Protein AF-A0A845UDG7-F1 (afdb_monomer_lite)

Secondary structure (DSSP, 8-state):
--EEEE-SS-EEEE-TT--TT-EEEEEEE-TTS--EEEEEEEEEEEE-SSEEEEE-SSS--EEEETTS-BTTEE-TT-HHHHHHHHHHHHHHHHHHHHHHHHHS-GGG--HHHHHHHHHHHHHHHHHHT-

Organism: NCBI:txid2678518

Foldseek 3Di:
DKDWDDDPVDIFIAQLPPDFFDKKWAFDADPPDPHTDDIWMWTFHDDDPFWTWIDTPDDDIDIGGNPDTHPRIGHPPDPVVVVVVVVVVVVVVVVVVVVVVVPDDPVVQDPVNVVVVVVVVVVVVVVVVD

Radius of gyration: 20.53 Å; chains: 1; bounding box: 53×26×56 Å

pLDDT: mean 89.17, std 7.3, range [55.53, 96.62]

Structure (mmCIF, N/CA/C/O backbone):
data_AF-A0A845UDG7-F1
#
_entry.id   AF-A0A845UDG7-F1
#
loop_
_atom_site.group_PDB
_atom_site.id
_atom_site.type_symbol
_atom_site.label_atom_id
_atom_site.label_alt_id
_atom_site.label_comp_id
_atom_site.label_asym_id
_atom_site.label_entity_id
_atom_site.label_seq_id
_atom_site.pdbx_PDB_ins_code
_atom_site.Cartn_x
_atom_site.Cartn_y
_atom_site.Cartn_z
_atom_site.occupancy
_atom_site.B_iso_or_equiv
_atom_site.auth_seq_id
_atom_site.auth_comp_id
_atom_site.auth_asym_id
_atom_site.auth_atom_id
_atom_site.pdbx_PDB_model_num
ATOM 1 N N . MET A 1 1 ? 12.357 -8.547 -17.632 1.00 86.25 1 MET A N 1
ATOM 2 C CA . MET A 1 1 ? 11.719 -8.771 -16.335 1.00 86.25 1 MET A CA 1
ATOM 3 C C . MET A 1 1 ? 12.162 -7.725 -15.312 1.00 86.25 1 MET A C 1
ATOM 5 O O . MET A 1 1 ? 13.353 -7.437 -15.205 1.00 86.25 1 MET A O 1
ATOM 9 N N . LEU A 1 2 ? 11.218 -7.174 -14.543 1.00 88.50 2 LEU A N 1
ATOM 10 C CA . LEU A 1 2 ? 11.489 -6.283 -13.405 1.00 88.50 2 LEU A CA 1
ATOM 11 C C . LEU A 1 2 ? 12.251 -6.998 -12.285 1.00 88.50 2 LEU A C 1
ATOM 13 O O . LEU A 1 2 ? 11.942 -8.134 -11.930 1.00 88.50 2 LEU A O 1
ATOM 17 N N . MET A 1 3 ? 13.215 -6.298 -11.688 1.00 86.12 3 MET A N 1
ATOM 18 C CA . MET A 1 3 ? 14.095 -6.852 -10.660 1.00 86.12 3 MET A CA 1
ATOM 19 C C . MET A 1 3 ? 14.076 -5.967 -9.418 1.00 86.12 3 MET A C 1
ATOM 21 O O . MET A 1 3 ? 14.327 -4.763 -9.489 1.00 86.12 3 MET A O 1
ATOM 25 N N . ALA A 1 4 ? 13.789 -6.565 -8.262 1.00 84.31 4 ALA A N 1
ATOM 26 C CA . ALA A 1 4 ? 14.002 -5.897 -6.988 1.00 84.31 4 ALA A CA 1
ATOM 27 C C . ALA A 1 4 ? 15.507 -5.861 -6.697 1.00 84.31 4 ALA A C 1
ATOM 29 O O . ALA A 1 4 ? 16.178 -6.892 -6.688 1.00 84.31 4 ALA A O 1
ATOM 30 N N . THR A 1 5 ? 16.031 -4.672 -6.445 1.00 80.56 5 THR A N 1
ATOM 31 C CA . THR A 1 5 ? 17.429 -4.434 -6.080 1.00 80.56 5 THR A CA 1
ATOM 32 C C . THR A 1 5 ? 17.459 -3.530 -4.851 1.00 80.56 5 THR A C 1
ATOM 34 O O . THR A 1 5 ? 16.446 -2.960 -4.446 1.00 80.56 5 THR A O 1
ATOM 37 N N . GLY A 1 6 ? 18.595 -3.449 -4.177 1.00 75.00 6 GLY A N 1
ATOM 38 C CA . GLY A 1 6 ? 18.713 -2.644 -2.976 1.00 75.00 6 GLY A CA 1
ATOM 39 C C . GLY A 1 6 ? 20.157 -2.378 -2.609 1.00 75.00 6 GLY A C 1
ATOM 40 O O . GLY A 1 6 ? 21.062 -3.115 -2.998 1.00 75.00 6 GLY A O 1
ATOM 41 N N . ASP A 1 7 ? 20.350 -1.318 -1.843 1.00 72.81 7 ASP A N 1
ATOM 42 C CA . ASP A 1 7 ? 21.608 -0.995 -1.187 1.00 72.81 7 ASP A CA 1
ATOM 43 C C . ASP A 1 7 ? 21.397 -0.893 0.333 1.00 72.81 7 ASP A C 1
ATOM 45 O O . ASP A 1 7 ? 20.368 -1.306 0.873 1.00 72.81 7 ASP A O 1
ATOM 49 N N . ALA A 1 8 ? 22.389 -0.357 1.045 1.00 62.22 8 ALA A N 1
ATOM 50 C CA . ALA A 1 8 ? 22.308 -0.148 2.489 1.00 62.22 8 ALA A CA 1
ATOM 51 C C . ALA A 1 8 ? 21.215 0.857 2.915 1.00 62.22 8 ALA A C 1
ATOM 53 O O . ALA A 1 8 ? 20.882 0.917 4.098 1.00 62.22 8 ALA A O 1
ATOM 54 N N . TYR A 1 9 ? 20.674 1.647 1.982 1.00 57.69 9 TYR A N 1
ATOM 55 C CA . TYR A 1 9 ? 19.759 2.759 2.235 1.00 57.69 9 TYR A CA 1
ATOM 56 C C . TYR A 1 9 ? 18.317 2.462 1.815 1.00 57.69 9 TYR A C 1
ATOM 58 O O . TYR A 1 9 ? 17.399 3.116 2.311 1.00 57.69 9 TYR A O 1
ATOM 66 N N . GLY A 1 10 ? 18.080 1.461 0.965 1.00 67.25 10 GLY A N 1
ATOM 67 C CA . GLY A 1 10 ? 16.724 1.037 0.638 1.00 67.25 10 GLY A CA 1
ATOM 68 C C . GLY A 1 10 ? 16.623 -0.046 -0.428 1.00 67.25 10 GLY A C 1
ATOM 69 O O . GLY A 1 10 ? 17.595 -0.410 -1.087 1.00 67.25 10 GLY A O 1
ATOM 70 N N . LYS A 1 11 ? 15.397 -0.551 -0.602 1.00 77.12 11 LYS A N 1
ATOM 71 C CA . LYS A 1 11 ? 15.007 -1.392 -1.737 1.00 77.12 11 LYS A CA 1
ATOM 72 C C . LYS A 1 11 ? 14.333 -0.540 -2.806 1.00 77.12 11 LYS A C 1
ATOM 74 O O . LYS A 1 11 ? 13.490 0.301 -2.491 1.00 77.12 11 LYS A O 1
ATOM 79 N N . TYR A 1 12 ? 14.671 -0.802 -4.055 1.00 87.25 12 TYR A N 1
ATOM 80 C CA . TYR A 1 12 ? 14.159 -0.115 -5.229 1.00 87.25 12 TYR A CA 1
ATOM 81 C C . TYR A 1 12 ? 13.886 -1.115 -6.351 1.00 87.25 12 TYR A C 1
ATOM 83 O O . TYR A 1 12 ? 14.451 -2.209 -6.394 1.00 87.25 12 TYR A O 1
ATOM 91 N N . LEU A 1 13 ? 12.997 -0.740 -7.266 1.00 90.31 13 LEU A N 1
ATOM 92 C CA . LEU A 1 13 ? 12.695 -1.555 -8.435 1.00 90.31 13 LEU A CA 1
ATOM 93 C C . LEU A 1 13 ? 13.519 -1.067 -9.625 1.00 90.31 13 LEU A C 1
ATOM 95 O O . LEU A 1 13 ? 13.496 0.126 -9.950 1.00 90.31 13 LEU A O 1
ATOM 99 N N . ASP A 1 14 ? 14.251 -1.981 -10.255 1.00 90.06 14 ASP A N 1
ATOM 100 C CA . ASP A 1 14 ? 15.009 -1.710 -11.471 1.00 90.06 14 ASP A CA 1
ATOM 101 C C . ASP A 1 14 ? 14.182 -2.041 -12.716 1.00 90.06 14 ASP A C 1
ATOM 103 O O . ASP A 1 14 ? 13.517 -3.076 -12.810 1.00 90.06 14 ASP A O 1
ATOM 107 N N . PHE A 1 15 ? 14.240 -1.117 -13.670 1.00 91.62 15 PHE A N 1
ATOM 108 C CA . PHE A 1 15 ? 13.557 -1.167 -14.953 1.00 91.62 15 PHE A CA 1
ATOM 109 C C . PHE A 1 15 ? 14.535 -1.380 -16.119 1.00 91.62 15 PHE A C 1
ATOM 111 O O . PHE A 1 15 ? 14.091 -1.406 -17.269 1.00 91.62 15 PHE A O 1
ATOM 118 N N . ALA A 1 16 ? 15.841 -1.530 -15.860 1.00 89.00 16 ALA A N 1
ATOM 119 C CA . ALA A 1 16 ? 16.879 -1.747 -16.868 1.00 89.00 16 ALA A CA 1
ATOM 120 C C . ALA A 1 16 ? 16.520 -2.882 -17.829 1.00 89.00 16 ALA A C 1
ATOM 122 O O . ALA A 1 16 ? 16.629 -2.695 -19.041 1.00 89.00 16 ALA A O 1
ATOM 123 N N . ASP A 1 17 ? 15.975 -3.976 -17.306 1.00 89.12 17 ASP A N 1
ATOM 124 C CA . ASP A 1 17 ? 15.569 -5.146 -18.080 1.00 89.12 17 ASP A CA 1
ATOM 125 C C . ASP A 1 17 ? 14.051 -5.338 -18.127 1.00 89.12 17 ASP A C 1
ATOM 127 O O . ASP A 1 17 ? 13.598 -6.433 -18.426 1.00 89.12 17 ASP A O 1
ATOM 131 N N . ALA A 1 18 ? 13.241 -4.307 -17.853 1.00 91.31 18 ALA A N 1
ATOM 132 C CA . ALA A 1 18 ? 11.778 -4.414 -17.885 1.00 91.31 18 ALA A CA 1
ATOM 133 C C . ALA A 1 18 ? 11.260 -5.015 -19.207 1.00 91.31 18 ALA A C 1
ATOM 135 O O . ALA A 1 18 ? 11.810 -4.756 -20.278 1.00 91.31 18 ALA A O 1
ATOM 136 N 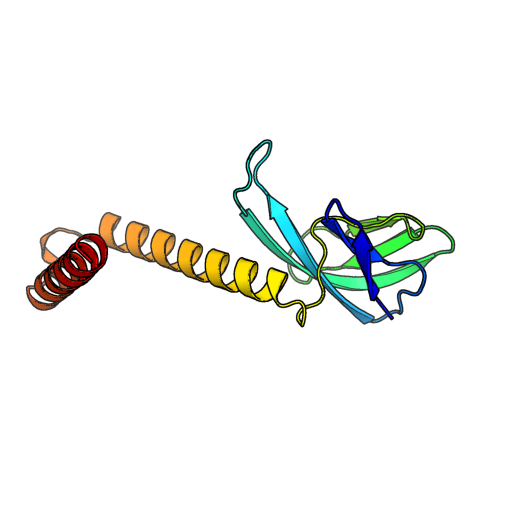N . GLU A 1 19 ? 10.173 -5.776 -19.127 1.00 94.00 19 GLU A N 1
ATOM 137 C CA . GLU A 1 19 ? 9.455 -6.358 -20.262 1.00 94.00 19 GLU A CA 1
ATOM 138 C C . GLU A 1 19 ? 8.030 -5.808 -20.358 1.00 94.00 19 GLU A C 1
ATOM 140 O O . GLU A 1 19 ? 7.455 -5.312 -19.389 1.00 94.00 19 GLU A O 1
ATOM 145 N N . LEU A 1 20 ? 7.457 -5.857 -21.563 1.00 95.19 20 LEU A N 1
ATOM 146 C CA . LEU A 1 20 ? 6.056 -5.496 -21.768 1.00 95.19 20 LEU A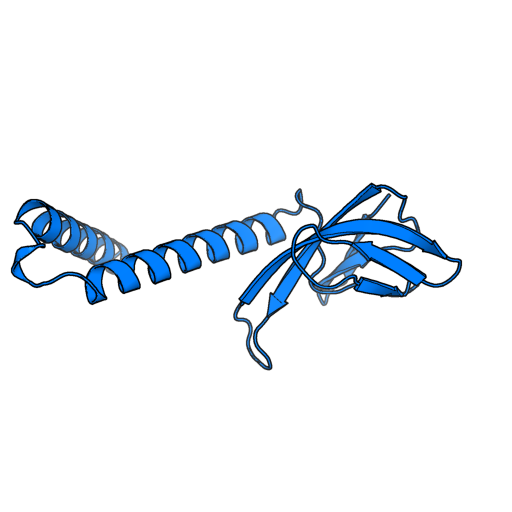 CA 1
ATOM 147 C C . LEU A 1 20 ? 5.162 -6.475 -21.004 1.00 95.19 20 LEU A C 1
ATOM 149 O O . LEU A 1 20 ? 5.334 -7.684 -21.118 1.00 95.19 20 LEU A O 1
ATOM 153 N N . GLY A 1 21 ? 4.195 -5.944 -20.260 1.00 94.31 21 GLY A N 1
ATOM 154 C CA . GLY A 1 21 ? 3.318 -6.739 -19.403 1.00 94.31 21 GLY A CA 1
ATOM 155 C C . GLY A 1 21 ? 3.849 -6.969 -17.989 1.00 94.31 21 GLY A C 1
ATOM 156 O O . GLY A 1 21 ? 3.083 -7.447 -17.157 1.00 94.31 21 GLY A O 1
ATOM 157 N N . ASP A 1 22 ? 5.093 -6.584 -17.675 1.00 95.06 22 ASP A N 1
ATOM 158 C CA . ASP A 1 22 ? 5.595 -6.674 -16.302 1.00 95.06 22 ASP A CA 1
ATOM 159 C C . ASP A 1 22 ? 4.717 -5.841 -15.353 1.00 95.06 22 ASP A C 1
ATOM 161 O O . ASP A 1 22 ? 4.421 -4.668 -15.615 1.00 95.06 22 ASP A O 1
ATOM 165 N N . GLN A 1 23 ? 4.321 -6.447 -14.233 1.00 95.38 23 GLN A N 1
ATOM 166 C CA . GLN A 1 23 ? 3.466 -5.830 -13.222 1.00 95.38 23 GLN A CA 1
ATOM 167 C C . GLN A 1 23 ? 4.264 -5.432 -11.980 1.00 95.38 23 GLN A C 1
ATOM 169 O O . GLN A 1 23 ? 5.181 -6.132 -11.548 1.00 95.38 23 GLN A O 1
ATOM 174 N N . PHE A 1 24 ? 3.896 -4.302 -11.385 1.00 95.06 24 PHE A N 1
ATOM 175 C CA . PHE A 1 24 ? 4.469 -3.831 -10.131 1.00 95.06 24 PHE A CA 1
ATOM 176 C C . PHE A 1 24 ? 3.492 -2.938 -9.376 1.00 95.06 24 PHE A C 1
ATOM 178 O O . PHE A 1 24 ? 2.559 -2.370 -9.939 1.00 95.06 24 PHE A O 1
ATOM 185 N N . TRP A 1 25 ? 3.755 -2.758 -8.091 1.00 94.75 25 TRP A N 1
ATOM 186 C CA . TRP A 1 25 ? 2.995 -1.883 -7.219 1.00 94.75 25 TRP A CA 1
ATOM 187 C C . TRP A 1 25 ? 3.776 -0.627 -6.898 1.00 94.75 25 TRP A C 1
ATOM 189 O O . TRP A 1 25 ? 4.957 -0.686 -6.568 1.00 94.75 25 TRP A O 1
ATOM 199 N N . ARG A 1 26 ? 3.098 0.516 -6.929 1.00 93.56 26 ARG A N 1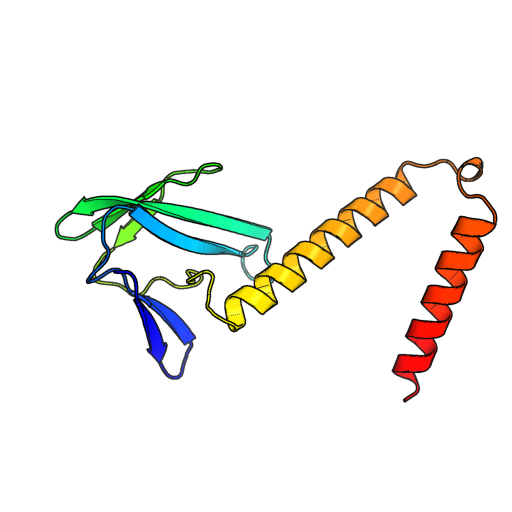
ATOM 200 C CA . ARG A 1 26 ? 3.613 1.780 -6.420 1.00 93.56 26 ARG A CA 1
ATOM 201 C C . ARG A 1 26 ? 2.898 2.156 -5.130 1.00 93.56 26 ARG A C 1
ATOM 203 O O . ARG A 1 26 ? 1.669 2.220 -5.087 1.00 93.56 26 ARG A O 1
ATOM 210 N N . VAL A 1 27 ? 3.687 2.466 -4.111 1.00 92.69 27 VAL A N 1
ATOM 211 C CA . VAL A 1 27 ? 3.230 3.024 -2.840 1.00 92.69 27 VAL A CA 1
ATOM 212 C C . VAL A 1 27 ? 3.288 4.547 -2.930 1.00 92.69 27 VAL A C 1
ATOM 214 O O . VAL A 1 27 ? 4.339 5.136 -3.191 1.00 92.69 27 VAL A O 1
ATOM 217 N N . GLU A 1 28 ? 2.149 5.203 -2.738 1.00 91.38 28 GLU A N 1
ATOM 218 C CA . GLU A 1 28 ? 2.054 6.660 -2.665 1.00 91.38 28 GLU A CA 1
ATOM 219 C C . GLU A 1 28 ? 1.973 7.088 -1.200 1.00 91.38 28 GLU A C 1
ATOM 221 O O . GLU A 1 28 ? 1.205 6.525 -0.419 1.00 91.38 28 GLU A O 1
ATOM 226 N N . HIS A 1 29 ? 2.766 8.094 -0.835 1.00 89.62 29 HIS A N 1
ATOM 227 C CA . HIS A 1 29 ? 2.816 8.642 0.516 1.00 89.62 29 HIS A CA 1
ATOM 228 C C . HIS A 1 29 ? 2.267 10.069 0.539 1.00 89.62 29 HIS A C 1
ATOM 230 O O . HIS A 1 29 ? 2.391 10.814 -0.438 1.00 89.62 29 HIS A O 1
ATOM 236 N N . ALA A 1 30 ? 1.689 10.475 1.669 1.00 87.38 30 ALA A N 1
ATOM 237 C CA . ALA A 1 30 ? 1.374 11.876 1.912 1.00 87.38 30 ALA A CA 1
ATOM 238 C C . ALA A 1 30 ? 2.677 12.696 2.016 1.00 87.38 30 ALA A C 1
ATOM 240 O O . ALA A 1 30 ? 3.642 12.219 2.623 1.00 87.38 30 ALA A O 1
ATOM 241 N N . PRO A 1 31 ? 2.719 13.928 1.470 1.00 83.88 31 PRO A N 1
ATOM 242 C CA . PRO A 1 31 ? 3.917 14.763 1.493 1.00 83.88 31 PRO A CA 1
ATOM 243 C C . PRO A 1 31 ? 4.504 14.902 2.899 1.00 83.88 31 PRO A C 1
ATOM 245 O O . PRO A 1 31 ? 3.770 15.130 3.859 1.00 83.88 31 PRO A O 1
ATOM 248 N N . TYR A 1 32 ? 5.831 14.785 3.005 1.00 79.75 32 TYR A N 1
ATOM 249 C CA . TYR A 1 32 ? 6.585 14.949 4.256 1.00 79.75 32 TYR A CA 1
ATOM 250 C C . TYR A 1 32 ? 6.177 13.994 5.393 1.00 79.75 32 TYR A C 1
ATOM 252 O O . TYR A 1 32 ? 6.481 14.254 6.555 1.00 79.75 32 TYR A O 1
ATOM 260 N N . SER A 1 33 ? 5.504 12.883 5.081 1.00 79.88 33 SER A N 1
ATOM 261 C CA . SER A 1 33 ? 5.111 11.876 6.066 1.00 79.88 33 SER A CA 1
ATOM 262 C C . SER A 1 33 ? 5.358 10.460 5.545 1.00 79.88 33 SER A C 1
ATOM 264 O O . SER A 1 33 ? 5.295 10.214 4.344 1.00 79.88 33 SER A O 1
ATOM 266 N N . GLY A 1 34 ? 5.559 9.505 6.455 1.00 79.81 34 GLY A N 1
ATOM 267 C CA . GLY A 1 34 ? 5.568 8.072 6.129 1.00 79.81 34 GLY A CA 1
ATOM 268 C C . GLY A 1 34 ? 4.168 7.475 5.937 1.00 79.81 34 GLY A C 1
ATOM 269 O O . GLY A 1 34 ? 4.018 6.257 5.908 1.00 79.81 34 GLY A O 1
ATOM 270 N N . THR A 1 35 ? 3.122 8.303 5.857 1.00 86.88 35 THR A N 1
ATOM 271 C CA . THR A 1 35 ? 1.740 7.823 5.762 1.00 86.88 35 THR A CA 1
ATOM 272 C C . THR A 1 35 ? 1.435 7.407 4.333 1.00 86.88 35 THR A C 1
ATOM 274 O O . THR A 1 35 ? 1.433 8.248 3.434 1.00 86.88 35 THR A O 1
ATOM 277 N N . VAL A 1 36 ? 1.131 6.128 4.128 1.00 91.00 36 VAL A N 1
ATOM 278 C CA . VAL A 1 36 ? 0.680 5.602 2.835 1.00 91.00 36 VAL A CA 1
ATOM 279 C C . VAL A 1 36 ? -0.740 6.087 2.546 1.00 91.00 36 VAL A C 1
ATOM 281 O O . VAL A 1 36 ? -1.647 5.885 3.353 1.00 91.00 36 VAL A O 1
ATOM 284 N N . THR A 1 37 ? -0.938 6.719 1.392 1.00 90.94 37 THR A N 1
ATOM 285 C CA . THR A 1 37 ? -2.231 7.257 0.942 1.00 90.94 37 THR A CA 1
ATOM 286 C C . THR A 1 37 ? -2.875 6.412 -0.145 1.00 90.94 37 THR A C 1
ATOM 288 O O . THR A 1 37 ? -4.101 6.379 -0.236 1.00 90.94 37 THR A O 1
ATOM 291 N N . ALA A 1 38 ? -2.076 5.719 -0.955 1.00 91.25 38 ALA A N 1
ATOM 292 C CA . ALA A 1 38 ? -2.582 4.815 -1.974 1.00 91.25 38 ALA A CA 1
ATOM 293 C C . ALA A 1 38 ? -1.575 3.716 -2.311 1.00 91.25 38 ALA A C 1
ATOM 295 O O . ALA A 1 38 ? -0.361 3.919 -2.267 1.00 91.25 38 ALA A O 1
ATOM 296 N N . LEU A 1 39 ? -2.114 2.573 -2.722 1.00 93.81 39 LEU A N 1
ATOM 297 C CA . LEU A 1 39 ? -1.389 1.499 -3.386 1.00 93.81 39 LEU A CA 1
ATOM 298 C C . LEU A 1 39 ? -1.960 1.374 -4.789 1.00 93.81 39 LEU A C 1
ATOM 300 O O . LEU A 1 39 ? -3.176 1.267 -4.946 1.00 93.81 39 LEU A O 1
ATOM 304 N N . ARG A 1 40 ? -1.100 1.442 -5.801 1.00 93.88 40 ARG A N 1
ATOM 305 C CA . ARG A 1 40 ? -1.526 1.353 -7.197 1.00 93.88 40 ARG A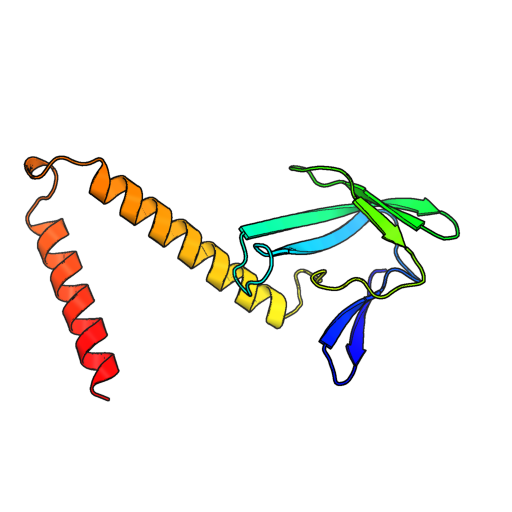 CA 1
ATOM 306 C C . ARG A 1 40 ? -0.724 0.313 -7.938 1.00 93.88 40 ARG A C 1
ATOM 308 O O . ARG A 1 40 ? 0.503 0.371 -7.943 1.00 93.88 40 ARG A O 1
ATOM 315 N N . GLU A 1 41 ? -1.438 -0.584 -8.588 1.00 95.44 41 GLU A N 1
ATOM 316 C CA . GLU A 1 41 ? -0.859 -1.534 -9.517 1.00 95.44 41 GLU A CA 1
ATOM 317 C C . GLU A 1 41 ? -0.614 -0.854 -10.863 1.00 95.44 41 GLU A C 1
ATOM 319 O O . GLU A 1 41 ? -1.446 -0.090 -11.358 1.00 95.44 41 GLU A O 1
ATOM 324 N N . TYR A 1 42 ? 0.548 -1.124 -11.440 1.00 96.00 42 TYR A N 1
ATOM 325 C CA . TYR A 1 42 ? 0.943 -0.664 -12.756 1.00 96.00 42 TYR A CA 1
ATOM 326 C C . TYR A 1 42 ? 1.436 -1.835 -13.593 1.00 96.00 42 TYR A C 1
ATOM 328 O O . TYR A 1 42 ? 2.054 -2.774 -13.097 1.00 96.00 42 TYR A O 1
ATOM 336 N N . THR A 1 43 ? 1.225 -1.716 -14.894 1.00 96.62 43 THR A N 1
ATOM 337 C CA . THR A 1 43 ? 1.720 -2.639 -15.907 1.00 96.62 43 THR A CA 1
ATOM 338 C C . THR A 1 43 ? 2.589 -1.876 -16.893 1.00 96.62 43 THR A C 1
ATOM 340 O O . THR A 1 43 ? 2.237 -0.770 -17.320 1.00 96.62 43 THR A O 1
ATOM 343 N N . VAL A 1 44 ? 3.739 -2.439 -17.251 1.00 96.06 44 VAL A N 1
ATOM 344 C CA . VAL A 1 44 ? 4.623 -1.885 -18.279 1.00 96.06 44 VAL A CA 1
ATOM 345 C C . VAL A 1 44 ? 3.942 -2.002 -19.643 1.00 96.06 44 VAL A C 1
ATOM 347 O O . VAL A 1 44 ? 3.692 -3.101 -20.132 1.00 96.06 44 VAL A O 1
ATOM 350 N N . ALA A 1 45 ? 3.648 -0.859 -20.261 1.00 96.06 45 ALA A N 1
ATOM 351 C CA . ALA A 1 45 ? 2.878 -0.771 -21.500 1.00 96.06 45 ALA A CA 1
ATOM 352 C C . ALA A 1 45 ? 3.747 -0.438 -22.721 1.00 96.06 45 ALA A C 1
ATOM 354 O O . ALA A 1 45 ? 3.496 -0.944 -23.810 1.00 96.06 45 ALA A O 1
ATOM 355 N N . GLU A 1 46 ? 4.778 0.398 -22.559 1.00 95.44 46 GLU A N 1
ATOM 356 C CA . GLU A 1 46 ? 5.721 0.726 -23.637 1.00 95.44 46 GLU A CA 1
ATOM 357 C C . GLU A 1 46 ? 7.147 0.845 -23.093 1.00 95.44 46 GLU A C 1
ATOM 359 O O . GLU A 1 46 ? 7.383 1.441 -22.036 1.00 95.44 46 GLU A O 1
ATOM 364 N N . ILE A 1 47 ? 8.121 0.345 -23.855 1.00 94.06 47 ILE A N 1
ATOM 365 C CA . ILE A 1 47 ? 9.544 0.449 -23.523 1.00 94.06 47 ILE A CA 1
ATOM 366 C C . ILE A 1 47 ? 10.254 1.220 -24.627 1.00 94.06 47 ILE A C 1
ATOM 368 O O . ILE A 1 47 ? 10.263 0.834 -25.793 1.00 94.06 47 ILE A O 1
ATOM 372 N N . HIS A 1 48 ? 10.902 2.309 -24.233 1.00 92.94 48 HIS A N 1
ATOM 373 C CA . HIS A 1 48 ? 11.812 3.065 -25.080 1.00 92.94 48 HIS A CA 1
ATOM 374 C C . HIS A 1 48 ? 13.250 2.917 -24.575 1.00 92.94 48 HIS A C 1
ATOM 376 O O . HIS A 1 48 ? 13.510 2.414 -23.480 1.00 92.94 48 HIS A O 1
ATOM 382 N N . SER A 1 49 ? 14.208 3.421 -25.354 1.00 88.69 49 SER A N 1
ATOM 383 C CA . SER A 1 49 ? 15.641 3.316 -25.046 1.00 88.69 49 SER A CA 1
ATOM 384 C C . SER A 1 49 ? 16.040 3.896 -23.681 1.00 88.69 49 SER A C 1
ATOM 386 O O . SER A 1 49 ? 16.961 3.389 -23.054 1.00 88.69 49 SER A O 1
ATOM 388 N N . LYS A 1 50 ? 15.354 4.943 -23.196 1.00 92.44 50 LYS A N 1
ATOM 389 C CA . LYS A 1 50 ? 15.672 5.614 -21.915 1.00 92.44 50 LYS A CA 1
ATOM 390 C C . LYS A 1 50 ? 14.530 5.630 -20.904 1.00 92.44 50 LYS A C 1
ATOM 392 O O . LYS A 1 50 ? 14.734 6.031 -19.758 1.00 92.44 50 LYS A O 1
ATOM 397 N N . THR A 1 51 ? 13.321 5.263 -21.316 1.00 94.62 51 THR A N 1
ATOM 398 C CA . THR A 1 51 ? 12.121 5.432 -20.493 1.00 94.62 51 THR A CA 1
ATOM 399 C C . THR A 1 51 ? 11.166 4.274 -20.662 1.00 94.62 51 THR A C 1
ATOM 401 O O . THR A 1 51 ? 11.044 3.744 -21.762 1.00 94.62 51 THR A O 1
ATOM 404 N N . VAL A 1 52 ? 10.433 3.975 -19.599 1.00 94.69 52 VAL A N 1
ATOM 405 C CA . VAL A 1 52 ? 9.354 2.991 -19.584 1.00 94.69 52 VAL A CA 1
ATOM 406 C C . VAL A 1 52 ? 8.051 3.727 -19.295 1.00 94.69 52 VAL A C 1
ATOM 408 O O . VAL A 1 52 ? 8.008 4.585 -18.407 1.00 94.69 52 VAL A O 1
ATOM 411 N N . ARG A 1 53 ? 7.011 3.460 -20.082 1.00 95.69 53 ARG A N 1
ATOM 412 C CA . ARG A 1 53 ? 5.658 3.956 -19.826 1.00 95.69 53 ARG A CA 1
ATOM 413 C C . ARG A 1 53 ? 4.827 2.832 -19.241 1.00 95.69 53 ARG A C 1
ATOM 415 O O . ARG A 1 53 ? 4.773 1.740 -19.803 1.00 95.69 53 ARG A O 1
ATOM 422 N N . CYS A 1 54 ? 4.171 3.133 -18.133 1.00 95.44 54 CYS A N 1
ATOM 423 C CA . CYS A 1 54 ? 3.356 2.190 -17.390 1.00 95.44 54 CYS A CA 1
ATOM 424 C C . CYS A 1 54 ? 1.935 2.731 -17.263 1.00 95.44 54 CYS A C 1
ATOM 426 O O . CYS A 1 54 ? 1.727 3.936 -17.089 1.00 95.44 54 CYS A O 1
ATOM 428 N N . THR A 1 55 ? 0.959 1.842 -17.316 1.00 95.44 55 THR A N 1
ATOM 429 C CA . THR A 1 55 ? -0.462 2.157 -17.149 1.00 95.44 55 THR A CA 1
ATOM 430 C C . THR A 1 55 ? -0.989 1.489 -15.891 1.00 95.44 55 THR A C 1
ATOM 432 O O . THR A 1 55 ? -0.497 0.435 -15.510 1.00 95.44 55 THR A O 1
ATOM 435 N N . ALA A 1 56 ? -1.975 2.103 -15.252 1.00 92.75 56 ALA A N 1
ATOM 436 C CA . ALA A 1 56 ? -2.733 1.512 -14.155 1.00 92.75 56 ALA A CA 1
ATOM 437 C C . ALA A 1 56 ? -4.198 1.421 -14.582 1.00 92.75 56 ALA A C 1
ATOM 439 O O . ALA A 1 56 ? -4.661 2.296 -15.318 1.00 92.75 56 ALA A O 1
ATOM 440 N N . GLU A 1 57 ? -4.930 0.419 -14.092 1.00 82.75 57 GLU A N 1
ATOM 441 C CA . GLU A 1 57 ? -6.387 0.352 -14.285 1.00 82.75 57 GLU A CA 1
ATOM 442 C C . GLU A 1 57 ? -7.086 1.570 -13.665 1.00 82.75 57 GLU A C 1
ATOM 444 O O . GLU A 1 57 ? -8.009 2.141 -14.243 1.00 82.75 57 GLU A O 1
ATOM 449 N N . ALA A 1 58 ? -6.590 2.015 -12.508 1.00 77.94 58 ALA A N 1
ATOM 450 C CA . ALA A 1 58 ? -7.051 3.208 -11.819 1.00 77.94 58 ALA A CA 1
ATOM 451 C C . ALA A 1 58 ? -5.878 4.166 -11.568 1.00 77.94 58 ALA A C 1
ATOM 453 O O . ALA A 1 58 ? -5.022 3.932 -10.714 1.00 77.94 58 ALA A O 1
ATOM 454 N N . GLY A 1 59 ? -5.848 5.286 -12.295 1.00 76.62 59 GLY A N 1
ATOM 455 C CA . GLY A 1 59 ? -4.882 6.359 -12.065 1.00 76.62 59 GLY A CA 1
ATOM 456 C C . GLY A 1 59 ? -4.309 6.965 -13.339 1.00 76.62 59 GLY A C 1
ATOM 457 O O . GLY A 1 59 ? -4.758 6.703 -14.452 1.00 76.62 59 GLY A O 1
ATOM 458 N N . LYS A 1 60 ? -3.307 7.830 -13.160 1.00 87.75 60 LYS A N 1
ATOM 459 C CA . LYS A 1 60 ? -2.586 8.449 -14.275 1.00 87.75 60 LYS A CA 1
ATOM 460 C C . LYS A 1 60 ? -1.464 7.523 -14.751 1.00 87.75 60 LYS A C 1
ATOM 462 O O . LYS A 1 60 ? -0.776 6.954 -13.904 1.00 87.75 60 LYS A O 1
ATOM 467 N N . PRO A 1 61 ? -1.215 7.434 -16.068 1.00 91.56 61 PRO A N 1
ATOM 468 C CA . PRO A 1 61 ? -0.041 6.751 -16.593 1.00 91.56 61 PRO A CA 1
ATOM 469 C C . PRO A 1 61 ? 1.253 7.296 -15.984 1.00 91.56 61 PRO A C 1
ATOM 471 O O . PRO A 1 61 ? 1.376 8.496 -15.712 1.00 91.56 61 PRO A O 1
ATOM 474 N N . LEU A 1 62 ? 2.237 6.419 -15.817 1.00 93.44 62 LEU A N 1
ATOM 475 C CA . LEU A 1 62 ? 3.564 6.764 -15.325 1.00 93.44 62 LEU A CA 1
ATOM 476 C C . LEU A 1 62 ? 4.595 6.694 -16.438 1.00 93.44 62 LEU A C 1
ATOM 478 O O . LEU A 1 62 ? 4.557 5.826 -17.304 1.00 93.44 62 LEU A O 1
ATOM 482 N N . LYS A 1 63 ? 5.554 7.614 -16.382 1.00 94.62 63 LYS A N 1
ATOM 483 C CA . LYS A 1 63 ? 6.743 7.602 -17.227 1.00 94.62 63 LYS A CA 1
ATOM 484 C C . LYS A 1 63 ? 7.965 7.554 -16.322 1.00 94.62 63 LYS A C 1
ATOM 486 O O . LYS A 1 63 ? 8.258 8.530 -15.635 1.00 94.62 63 LYS A O 1
ATOM 491 N N . LEU A 1 64 ? 8.663 6.427 -16.339 1.00 93.44 64 LEU A N 1
ATOM 492 C CA . LEU A 1 64 ? 9.814 6.140 -15.488 1.00 93.44 64 LEU A CA 1
ATOM 493 C C . LEU A 1 64 ? 11.099 6.162 -16.321 1.00 93.44 64 LEU A C 1
ATOM 495 O O . LEU A 1 64 ? 11.083 5.915 -17.532 1.00 93.44 64 LEU A O 1
ATOM 499 N N . LYS A 1 65 ? 12.225 6.502 -15.690 1.00 92.25 65 LYS A N 1
ATOM 500 C CA . LYS A 1 65 ? 13.544 6.462 -16.335 1.00 92.25 65 LYS A CA 1
ATOM 501 C C . LYS A 1 65 ? 14.121 5.062 -16.173 1.00 92.25 65 LYS A C 1
ATOM 503 O O . LYS A 1 65 ? 14.228 4.574 -15.060 1.00 92.25 65 LYS A O 1
ATOM 508 N N . ARG A 1 66 ? 14.539 4.458 -17.283 1.00 89.00 66 ARG A N 1
ATOM 509 C CA . ARG A 1 66 ? 14.991 3.061 -17.326 1.00 89.00 66 ARG A CA 1
ATOM 510 C C . ARG A 1 66 ? 16.309 2.830 -16.579 1.00 89.00 66 ARG A C 1
ATOM 512 O O . ARG A 1 66 ? 16.501 1.781 -15.997 1.00 89.00 66 ARG A O 1
ATOM 519 N N . ALA A 1 67 ? 17.192 3.827 -16.589 1.00 86.31 67 ALA A N 1
ATOM 520 C CA . ALA A 1 67 ? 18.516 3.754 -15.968 1.00 86.31 67 ALA A CA 1
ATOM 521 C C . ALA A 1 67 ? 18.539 4.166 -14.485 1.00 86.31 67 ALA A C 1
ATOM 523 O O . ALA A 1 67 ? 19.619 4.273 -13.913 1.00 86.31 67 ALA A O 1
ATOM 524 N N . LEU A 1 68 ? 17.385 4.499 -13.891 1.00 86.19 68 LEU A N 1
ATOM 525 C CA . LEU A 1 68 ? 17.318 4.916 -12.493 1.00 86.19 68 LEU A CA 1
ATOM 526 C C . LEU A 1 68 ? 16.498 3.914 -11.676 1.00 86.19 68 LEU A C 1
ATOM 528 O O . LEU A 1 68 ? 15.379 3.597 -12.090 1.00 86.19 68 LEU A O 1
ATOM 532 N N . PRO A 1 69 ? 16.995 3.524 -10.492 1.00 85.75 69 PRO A N 1
ATOM 533 C CA . PRO A 1 69 ? 16.189 2.939 -9.434 1.00 85.75 69 PRO A CA 1
ATOM 534 C C . PRO A 1 69 ? 14.878 3.686 -9.210 1.00 85.75 69 PRO A C 1
ATOM 536 O O . PRO A 1 69 ? 14.861 4.918 -9.144 1.00 85.75 69 PRO A O 1
ATOM 539 N N . GLN A 1 70 ? 13.780 2.945 -9.086 1.00 89.62 70 GLN A N 1
ATOM 540 C CA . GLN A 1 70 ? 12.480 3.515 -8.750 1.00 89.62 70 GLN A CA 1
ATOM 541 C C . GLN A 1 70 ? 12.132 3.179 -7.302 1.00 89.62 70 GLN A C 1
ATOM 543 O O . GLN A 1 70 ? 11.856 2.030 -6.952 1.00 89.62 70 GLN A O 1
ATOM 548 N N . GLU A 1 71 ? 12.155 4.205 -6.456 1.00 88.75 71 GLU A N 1
ATOM 549 C CA . GLU A 1 71 ? 11.729 4.113 -5.063 1.00 88.75 71 GLU A CA 1
ATOM 550 C C . GLU A 1 71 ? 10.218 3.903 -4.956 1.00 88.75 71 GLU A C 1
ATOM 552 O O . GLU A 1 71 ? 9.442 4.297 -5.835 1.00 88.75 71 GLU A O 1
ATOM 557 N N . ASN A 1 72 ? 9.791 3.320 -3.833 1.00 90.06 72 ASN A N 1
ATOM 558 C CA . ASN A 1 72 ? 8.385 3.046 -3.530 1.00 90.06 72 ASN A CA 1
ATOM 559 C C . ASN A 1 72 ? 7.676 2.190 -4.594 1.00 90.06 72 ASN A C 1
ATOM 561 O O . ASN A 1 72 ? 6.447 2.190 -4.666 1.00 90.06 72 ASN A O 1
ATOM 565 N N . CYS A 1 73 ? 8.441 1.488 -5.428 1.00 92.25 73 CYS A N 1
ATOM 566 C CA . CYS A 1 73 ? 7.954 0.530 -6.404 1.00 92.25 73 CYS A CA 1
ATOM 567 C C . CYS A 1 73 ? 8.384 -0.866 -5.955 1.00 92.25 73 CYS A C 1
ATOM 569 O O . CYS A 1 73 ? 9.532 -1.059 -5.558 1.00 92.25 73 CYS A O 1
ATOM 571 N N . TYR A 1 74 ? 7.469 -1.827 -6.006 1.00 93.00 74 TYR A N 1
ATOM 572 C CA . TYR A 1 74 ? 7.677 -3.164 -5.466 1.00 93.00 74 TYR A CA 1
ATOM 573 C C . TYR A 1 74 ? 7.049 -4.221 -6.364 1.00 93.00 74 TYR A C 1
ATOM 575 O O . TYR A 1 74 ? 6.047 -3.973 -7.032 1.00 93.00 74 TYR A O 1
ATOM 583 N N . LEU A 1 75 ? 7.620 -5.419 -6.336 1.00 93.19 75 LEU A N 1
ATOM 584 C CA . LEU A 1 75 ? 6.951 -6.609 -6.848 1.00 93.19 75 LEU A CA 1
ATOM 585 C C . LEU A 1 75 ? 5.924 -7.082 -5.821 1.00 93.19 75 LEU A C 1
ATOM 587 O O . LEU A 1 75 ? 6.148 -6.940 -4.618 1.00 93.19 75 LEU A O 1
ATOM 591 N N . ASP A 1 76 ? 4.835 -7.691 -6.288 1.00 90.19 76 ASP A N 1
ATOM 592 C CA . ASP A 1 76 ? 3.805 -8.237 -5.397 1.00 90.19 76 ASP A CA 1
ATOM 593 C C . ASP A 1 76 ? 4.402 -9.241 -4.397 1.00 90.19 76 ASP A C 1
ATOM 595 O O . ASP A 1 76 ? 4.120 -9.195 -3.204 1.00 90.19 76 ASP A O 1
ATOM 599 N N . ALA A 1 77 ? 5.345 -10.070 -4.845 1.00 88.75 77 ALA A N 1
ATOM 600 C CA . ALA A 1 77 ? 6.014 -11.049 -3.996 1.00 88.75 77 ALA A CA 1
ATOM 601 C C . ALA A 1 77 ? 7.002 -10.457 -2.962 1.00 88.75 77 ALA A C 1
ATOM 603 O O . ALA A 1 77 ? 7.563 -11.226 -2.179 1.00 88.75 77 ALA A O 1
ATOM 604 N N . ASP A 1 78 ? 7.257 -9.137 -2.922 1.00 89.31 78 ASP A N 1
ATOM 605 C CA . ASP A 1 78 ? 8.175 -8.562 -1.926 1.00 89.31 78 ASP A CA 1
ATOM 606 C C . ASP A 1 78 ? 7.555 -8.624 -0.510 1.00 89.31 78 ASP A C 1
ATOM 608 O O . ASP A 1 78 ? 6.520 -7.995 -0.259 1.00 89.31 78 ASP A O 1
ATOM 612 N N . PRO A 1 79 ? 8.190 -9.307 0.467 1.00 88.81 79 PRO A N 1
ATOM 613 C CA . PRO A 1 79 ? 7.662 -9.407 1.830 1.00 88.81 79 PRO A CA 1
ATOM 614 C C . PRO A 1 79 ? 7.452 -8.055 2.527 1.00 88.81 79 PRO A C 1
ATOM 616 O O . PRO A 1 79 ? 6.549 -7.906 3.352 1.00 88.81 79 PRO A O 1
ATOM 619 N N . TYR A 1 80 ? 8.280 -7.056 2.215 1.00 89.06 80 TYR A N 1
ATOM 620 C CA . TYR A 1 80 ? 8.130 -5.705 2.748 1.00 89.06 80 TYR A CA 1
ATOM 621 C C . TYR A 1 80 ? 6.881 -5.028 2.181 1.00 89.06 80 TYR A C 1
ATOM 623 O O . TYR A 1 80 ? 6.090 -4.460 2.938 1.00 89.06 80 TYR A O 1
ATOM 631 N N . PHE A 1 81 ? 6.651 -5.163 0.874 1.00 91.69 81 PHE A N 1
ATOM 632 C CA . PHE A 1 81 ? 5.432 -4.671 0.239 1.00 91.69 81 PHE A CA 1
ATOM 633 C C . PHE A 1 81 ? 4.183 -5.368 0.785 1.00 91.69 81 PHE A C 1
ATOM 635 O O . PHE A 1 81 ? 3.211 -4.693 1.111 1.00 91.69 81 PHE A O 1
ATOM 642 N N . GLN A 1 82 ? 4.224 -6.684 0.993 1.00 92.56 82 GLN A N 1
ATOM 643 C CA . GLN A 1 82 ? 3.117 -7.432 1.602 1.00 92.56 82 GLN A CA 1
ATOM 644 C C . GLN A 1 82 ? 2.745 -6.899 2.998 1.00 92.56 82 GLN A C 1
ATOM 646 O O . GLN A 1 82 ? 1.564 -6.784 3.338 1.00 92.56 82 GLN A O 1
ATOM 651 N N . ASN A 1 83 ? 3.735 -6.489 3.798 1.00 91.94 83 ASN A N 1
ATOM 652 C CA . ASN A 1 83 ? 3.489 -5.853 5.095 1.00 91.94 83 ASN A CA 1
ATOM 653 C C . ASN A 1 83 ? 2.866 -4.454 4.961 1.00 91.94 83 ASN A C 1
ATOM 655 O O . ASN A 1 83 ? 1.941 -4.125 5.714 1.00 91.94 83 ASN A O 1
ATOM 659 N N . ILE A 1 84 ? 3.334 -3.642 4.004 1.00 91.94 84 ILE A N 1
ATOM 660 C CA . ILE A 1 84 ? 2.730 -2.336 3.692 1.00 91.94 84 ILE A CA 1
ATOM 661 C C . ILE A 1 84 ? 1.277 -2.526 3.249 1.00 91.94 84 ILE A C 1
ATOM 663 O O . ILE A 1 84 ? 0.383 -1.890 3.804 1.00 91.94 84 ILE A O 1
ATOM 667 N N . SER A 1 85 ? 1.041 -3.434 2.301 1.00 93.38 85 SER A N 1
ATOM 668 C CA . SER A 1 85 ? -0.272 -3.749 1.739 1.00 93.38 85 SER A CA 1
ATOM 669 C C . SER A 1 85 ? -1.271 -4.140 2.821 1.00 93.38 85 SER A C 1
ATOM 671 O O . SER A 1 85 ? -2.327 -3.519 2.955 1.00 93.38 85 SER A O 1
ATOM 673 N N . ARG A 1 86 ? -0.888 -5.073 3.699 1.00 93.69 86 ARG A N 1
ATOM 674 C CA . ARG A 1 86 ? -1.708 -5.478 4.846 1.00 93.69 86 ARG A CA 1
ATOM 675 C C . ARG A 1 86 ? -2.033 -4.303 5.768 1.00 93.69 86 ARG A C 1
ATOM 677 O O . ARG A 1 86 ? -3.181 -4.131 6.174 1.00 93.69 86 ARG A O 1
ATOM 684 N N . SER A 1 87 ? -1.027 -3.502 6.110 1.00 91.44 87 SER A N 1
ATOM 685 C CA . SER A 1 87 ? -1.198 -2.364 7.020 1.00 91.44 87 SER A CA 1
ATOM 686 C C . SER A 1 87 ? -2.129 -1.308 6.424 1.00 91.44 87 SER A C 1
ATOM 688 O O . SER A 1 87 ? -3.007 -0.790 7.116 1.00 91.44 87 SER A O 1
ATOM 690 N N . PHE A 1 88 ? -1.984 -1.034 5.126 1.00 93.25 88 PHE A N 1
ATOM 691 C CA . PHE A 1 88 ? -2.852 -0.127 4.386 1.00 93.25 88 PHE A CA 1
ATOM 692 C C . PHE A 1 88 ? -4.299 -0.635 4.363 1.00 93.25 88 PHE A C 1
ATOM 694 O O . PHE A 1 88 ? -5.201 0.105 4.746 1.00 93.25 88 PHE A O 1
ATOM 701 N N . GLN A 1 89 ? -4.522 -1.912 4.031 1.00 92.31 89 GLN A N 1
ATOM 702 C CA . GLN A 1 89 ? -5.855 -2.529 4.022 1.00 92.31 89 GLN A CA 1
ATOM 703 C C . GLN A 1 89 ? -6.553 -2.437 5.385 1.00 92.31 89 GLN A C 1
ATOM 705 O O . GLN A 1 89 ? -7.712 -2.021 5.455 1.00 92.31 89 GLN A O 1
ATOM 710 N N . ILE A 1 90 ? -5.850 -2.772 6.474 1.00 91.94 90 ILE A N 1
ATOM 711 C CA . ILE A 1 90 ? -6.391 -2.659 7.838 1.00 91.94 90 ILE A CA 1
ATOM 712 C C . ILE A 1 90 ? -6.750 -1.204 8.147 1.00 91.94 90 ILE A C 1
ATOM 714 O O . ILE A 1 90 ? -7.840 -0.933 8.649 1.00 91.94 90 ILE A O 1
ATOM 718 N N . SER A 1 91 ? -5.866 -0.256 7.822 1.00 89.81 91 SER A N 1
ATOM 719 C CA . SER A 1 91 ? -6.120 1.171 8.038 1.00 89.81 91 SER A CA 1
ATOM 720 C C . SER A 1 91 ? -7.375 1.639 7.296 1.00 89.81 91 SER A C 1
ATOM 722 O O . SER A 1 91 ? -8.256 2.249 7.903 1.00 89.81 91 SER A O 1
ATOM 724 N N . THR A 1 92 ? -7.520 1.288 6.015 1.00 90.25 92 THR A N 1
ATOM 725 C CA . THR A 1 92 ? -8.707 1.616 5.213 1.00 90.25 92 THR A CA 1
ATOM 726 C C . THR A 1 92 ? -9.983 1.027 5.815 1.00 90.25 92 THR A C 1
ATOM 728 O O . THR A 1 92 ? -10.989 1.730 5.918 1.00 90.25 92 THR A O 1
ATOM 731 N N . GLN A 1 93 ? -9.952 -0.233 6.262 1.00 91.81 93 GLN A N 1
ATOM 732 C CA . GLN A 1 93 ? -11.096 -0.863 6.930 1.00 91.81 93 GLN A CA 1
ATOM 733 C C . GLN A 1 93 ? -11.463 -0.140 8.227 1.00 91.81 93 GLN A C 1
ATOM 735 O O . GLN A 1 93 ? -12.631 0.165 8.448 1.00 91.81 93 GLN A O 1
ATOM 740 N N . VAL A 1 94 ? -10.475 0.204 9.057 1.00 90.75 94 VAL A N 1
ATOM 741 C CA . VAL A 1 94 ? -10.700 0.947 10.304 1.00 90.75 94 VAL A CA 1
ATOM 742 C C . VAL A 1 94 ? -11.322 2.314 10.028 1.00 90.75 94 VAL A C 1
ATOM 744 O O . VAL A 1 94 ? -12.263 2.697 10.719 1.00 90.75 94 VAL A O 1
ATOM 747 N N . GLN A 1 95 ? -10.836 3.053 9.026 1.00 90.94 95 GLN A N 1
ATOM 748 C CA . GLN A 1 95 ? -11.427 4.346 8.660 1.00 90.94 95 GLN A CA 1
ATOM 749 C C . GLN A 1 95 ? -12.872 4.193 8.181 1.00 90.94 95 GLN A C 1
ATOM 751 O O . GLN A 1 95 ? -13.731 4.986 8.560 1.00 90.94 95 GLN A O 1
ATOM 756 N N . ARG A 1 96 ? -13.162 3.140 7.413 1.00 93.12 96 ARG A N 1
ATOM 757 C CA . ARG A 1 96 ? -14.520 2.839 6.955 1.00 93.12 96 ARG A CA 1
ATOM 758 C C . ARG A 1 96 ? -15.459 2.510 8.117 1.00 93.12 96 ARG A C 1
ATOM 760 O O . ARG A 1 96 ? -16.541 3.078 8.188 1.00 93.12 96 ARG A O 1
ATOM 767 N N . VAL A 1 97 ? -15.025 1.668 9.055 1.00 91.56 97 VAL A N 1
ATOM 768 C CA . VAL A 1 97 ? -15.804 1.343 10.262 1.00 91.56 97 VAL A CA 1
ATOM 769 C C . VAL A 1 97 ? -16.041 2.588 11.114 1.00 91.56 97 VAL A C 1
ATOM 771 O O . VAL A 1 97 ? -17.161 2.817 11.554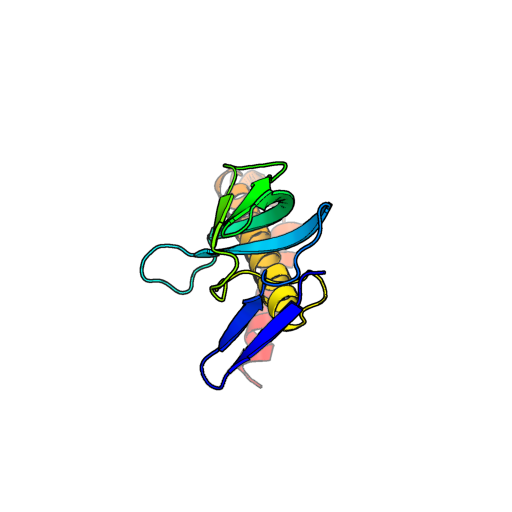 1.00 91.56 97 VAL A O 1
ATOM 774 N N . LYS A 1 98 ? -15.022 3.436 11.310 1.00 91.50 98 LYS A N 1
ATOM 775 C CA . LYS A 1 98 ? -15.185 4.715 12.021 1.00 91.50 98 LYS A CA 1
ATOM 776 C C . LYS A 1 98 ? -16.232 5.608 11.366 1.00 91.50 98 LYS A C 1
ATOM 778 O O . LYS A 1 98 ? -17.003 6.244 12.078 1.00 91.50 98 LYS A O 1
ATOM 783 N N . GLN A 1 99 ? -16.242 5.663 10.036 1.00 93.19 99 GLN A N 1
ATOM 784 C CA . GLN A 1 99 ? -17.225 6.445 9.301 1.00 93.19 99 GLN A CA 1
ATOM 785 C C . GLN A 1 99 ? -18.637 5.889 9.506 1.00 93.19 99 GLN A C 1
ATOM 787 O O . GLN A 1 99 ? -19.520 6.657 9.863 1.00 93.19 99 GLN A O 1
ATOM 792 N N . TRP A 1 100 ? -18.828 4.571 9.394 1.00 91.06 100 TRP A N 1
ATOM 793 C CA . TRP A 1 100 ? -20.123 3.934 9.659 1.00 91.06 100 TRP A CA 1
ATOM 794 C C . TRP A 1 100 ? -20.639 4.223 11.066 1.00 91.06 100 TRP A C 1
ATOM 796 O O . TRP A 1 100 ? -21.766 4.669 11.228 1.00 91.06 100 TRP A O 1
ATOM 806 N N . VAL A 1 101 ? -19.787 4.068 12.082 1.00 89.88 101 VAL A N 1
ATOM 807 C CA . VAL A 1 101 ? -20.153 4.370 13.474 1.00 89.88 101 VAL A CA 1
ATOM 808 C C . VAL A 1 101 ? -20.555 5.839 13.648 1.00 89.88 101 VAL A C 1
ATOM 810 O O . VAL A 1 101 ? -21.431 6.144 14.447 1.00 89.88 101 VAL A O 1
ATOM 813 N N . LYS A 1 102 ? -19.928 6.762 12.912 1.00 91.31 102 LYS A N 1
ATOM 814 C CA . LYS A 1 102 ? -20.261 8.192 12.967 1.00 91.31 102 LYS A CA 1
ATOM 815 C C . LYS A 1 102 ? -21.590 8.522 12.271 1.00 91.31 102 LYS A C 1
ATOM 817 O O . LYS A 1 102 ? -22.206 9.524 12.619 1.00 91.31 102 LYS A O 1
ATOM 822 N N . GLU A 1 103 ? -21.975 7.744 11.265 1.00 93.62 103 GLU A N 1
ATOM 823 C CA . GLU A 1 103 ? -23.190 7.954 10.467 1.00 93.62 103 GLU A CA 1
ATOM 824 C C . GLU A 1 103 ? -24.447 7.344 11.107 1.00 93.62 103 GLU A C 1
ATOM 826 O O . GLU A 1 103 ? -25.544 7.807 10.807 1.00 93.62 103 GLU A O 1
ATOM 831 N N . CYS A 1 10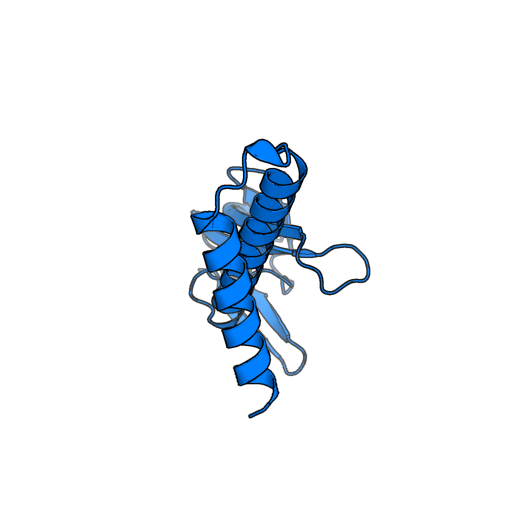4 ? -24.299 6.347 11.984 1.00 90.75 104 CYS A N 1
ATOM 832 C CA . CYS A 1 104 ? -25.408 5.713 12.702 1.00 90.75 104 CYS A CA 1
ATOM 833 C C . CYS A 1 104 ? -25.942 6.572 13.859 1.00 90.75 104 CYS A C 1
ATOM 835 O O . CYS A 1 104 ? -25.190 7.276 14.541 1.00 90.75 104 CYS A O 1
ATOM 837 N N . GLU A 1 105 ? -27.243 6.467 14.127 1.00 90.88 105 GLU A N 1
ATOM 838 C CA . GLU A 1 105 ? -27.865 7.065 15.305 1.00 90.88 105 GLU A CA 1
ATOM 839 C C . GLU A 1 105 ? -27.612 6.198 16.545 1.00 90.88 105 GLU A C 1
ATOM 841 O O . GLU A 1 105 ? -27.393 4.993 16.455 1.00 90.88 105 GLU A O 1
ATOM 846 N N . THR A 1 106 ? -27.690 6.784 17.744 1.00 85.31 106 THR A N 1
ATOM 847 C CA . THR A 1 106 ? -27.474 6.038 19.000 1.00 85.31 106 THR A CA 1
ATOM 848 C C . THR A 1 106 ? -28.384 4.810 19.125 1.00 85.31 106 THR A C 1
ATOM 850 O O . THR A 1 106 ? -27.980 3.814 19.715 1.00 85.31 106 THR A O 1
ATOM 853 N N . MET A 1 107 ? -29.601 4.872 18.573 1.00 88.75 107 MET A N 1
ATOM 854 C CA . MET A 1 107 ? -30.572 3.775 18.627 1.00 88.75 107 MET A CA 1
ATOM 855 C C . MET A 1 107 ? -30.238 2.589 17.710 1.00 88.75 107 MET A C 1
ATOM 857 O O . MET A 1 107 ? -30.798 1.516 17.910 1.00 88.75 107 MET A O 1
ATOM 861 N N . ASP A 1 108 ? -29.317 2.762 16.756 1.00 87.50 108 ASP A N 1
ATOM 862 C CA . ASP A 1 108 ? -28.865 1.695 15.854 1.00 87.50 108 ASP A CA 1
ATOM 863 C C . ASP A 1 108 ? -27.834 0.762 16.515 1.00 87.50 108 ASP A C 1
ATOM 865 O O . ASP A 1 108 ? -27.533 -0.311 15.994 1.00 87.50 108 ASP A O 1
ATOM 869 N N . PHE A 1 109 ? -27.272 1.160 17.662 1.00 89.56 109 PHE A N 1
ATOM 870 C CA . PHE A 1 109 ? -26.301 0.364 18.410 1.00 89.56 109 PHE A CA 1
ATOM 871 C C . PHE A 1 109 ? -27.013 -0.514 19.436 1.00 89.56 109 PHE A C 1
ATOM 873 O O . PHE A 1 109 ? -27.278 -0.091 20.564 1.00 89.56 109 PHE A O 1
ATOM 880 N N . ASP A 1 110 ? -27.307 -1.752 19.051 1.00 91.81 110 ASP A N 1
ATOM 881 C CA . ASP A 1 110 ? -27.831 -2.746 19.983 1.00 91.81 110 ASP A CA 1
ATOM 882 C C . ASP A 1 110 ? -26.779 -3.204 21.016 1.00 91.81 110 ASP A C 1
ATOM 884 O O . ASP A 1 110 ? -25.586 -2.887 20.946 1.00 91.81 110 ASP A O 1
ATOM 888 N N . GLN A 1 111 ? -27.237 -3.965 22.013 1.00 91.75 111 GLN A N 1
ATOM 889 C CA . GLN A 1 111 ? -26.374 -4.455 23.088 1.00 91.75 111 GLN A CA 1
ATOM 890 C C . GLN A 1 111 ? -25.258 -5.381 22.572 1.00 91.75 111 GLN A C 1
ATOM 892 O O . GLN A 1 111 ? -24.171 -5.380 23.145 1.00 91.75 111 GLN A O 1
ATOM 897 N N . GLU A 1 112 ? -25.480 -6.123 21.480 1.00 92.56 112 GLU A N 1
ATOM 898 C CA . GLU A 1 112 ? -24.474 -7.021 20.900 1.00 92.56 112 GLU A CA 1
ATOM 899 C C . GLU A 1 112 ? -23.276 -6.226 20.365 1.00 92.56 112 GLU A C 1
ATOM 901 O O . GLU A 1 112 ? -22.120 -6.569 20.636 1.00 92.56 112 GLU A O 1
ATOM 906 N N . VAL A 1 113 ? -23.538 -5.114 19.671 1.00 89.75 113 VAL A N 1
ATOM 907 C CA . VAL A 1 113 ? -22.487 -4.215 19.178 1.00 89.75 113 VAL A CA 1
ATOM 908 C C . VAL A 1 113 ? -21.706 -3.594 20.338 1.00 89.75 113 VAL A C 1
ATOM 910 O O . VAL A 1 113 ? -20.470 -3.550 20.302 1.00 89.75 113 VAL A O 1
ATOM 913 N N . ILE A 1 114 ? -22.401 -3.143 21.386 1.00 91.00 114 ILE A N 1
ATOM 914 C CA . ILE A 1 114 ? -21.762 -2.564 22.576 1.00 91.00 114 ILE A CA 1
ATOM 915 C C . ILE A 1 114 ? -20.864 -3.595 23.271 1.00 91.00 114 ILE A C 1
ATOM 917 O O . ILE A 1 114 ? -19.689 -3.309 23.534 1.00 91.00 114 ILE A O 1
ATOM 921 N N . ASP A 1 115 ? -21.370 -4.804 23.507 1.00 94.56 115 ASP A N 1
ATOM 922 C CA . ASP A 1 115 ? -20.629 -5.881 24.164 1.00 94.56 115 ASP A CA 1
ATOM 923 C C . ASP A 1 115 ? -19.394 -6.290 23.349 1.00 94.56 115 ASP A C 1
ATOM 925 O O . ASP A 1 115 ? -18.303 -6.468 23.903 1.00 94.56 115 ASP A O 1
ATOM 929 N N . ALA A 1 116 ? -19.515 -6.362 22.020 1.00 92.88 116 ALA A N 1
ATOM 930 C CA . ALA A 1 116 ? -18.399 -6.677 21.134 1.00 92.88 116 ALA A CA 1
ATOM 931 C C . ALA A 1 116 ? -17.264 -5.639 21.225 1.00 92.88 116 ALA A C 1
ATOM 933 O O . ALA A 1 116 ? -16.081 -6.011 21.278 1.00 92.88 116 ALA A O 1
ATOM 934 N N . ILE A 1 117 ? -17.603 -4.344 21.278 1.00 90.38 117 ILE A N 1
ATOM 935 C CA . ILE A 1 117 ? -16.629 -3.248 21.407 1.00 90.38 117 ILE A CA 1
ATOM 936 C C . ILE A 1 117 ? -15.944 -3.289 22.777 1.00 90.38 117 ILE A C 1
ATOM 938 O O . ILE A 1 117 ? -14.715 -3.165 22.854 1.00 90.38 117 ILE A O 1
ATOM 942 N N . LEU A 1 118 ? -16.707 -3.489 23.855 1.00 94.12 118 LEU A N 1
ATOM 943 C CA . LEU A 1 118 ? -16.165 -3.581 25.212 1.00 94.12 118 LEU A CA 1
ATOM 944 C C . LEU A 1 118 ? -15.224 -4.782 25.356 1.00 94.12 118 LEU A C 1
ATOM 946 O O . LEU A 1 118 ? -14.074 -4.613 25.771 1.00 94.12 118 LEU A O 1
ATOM 950 N N . ALA A 1 119 ? -15.645 -5.964 24.900 1.00 94.69 119 ALA A N 1
ATOM 951 C CA . ALA A 1 119 ? -14.819 -7.167 24.923 1.00 94.69 119 ALA A CA 1
ATOM 952 C C . ALA A 1 119 ? -13.535 -7.004 24.089 1.00 94.69 119 ALA A C 1
ATOM 954 O O . ALA A 1 119 ? -12.466 -7.499 24.458 1.00 94.69 119 ALA A O 1
ATOM 955 N N . TRP A 1 120 ? -13.600 -6.304 22.950 1.00 93.00 120 TRP A N 1
ATOM 956 C CA . TRP A 1 120 ? -12.402 -5.961 22.181 1.00 93.00 120 TRP A CA 1
ATOM 957 C C . TRP A 1 120 ? -11.450 -5.050 22.966 1.00 93.00 120 TRP A C 1
ATOM 959 O O . TRP A 1 120 ? -10.250 -5.340 23.020 1.00 93.00 120 TRP A O 1
ATOM 969 N N . ARG A 1 121 ? -11.965 -3.997 23.611 1.00 92.62 121 ARG A N 1
ATOM 970 C CA . ARG A 1 121 ? -11.164 -3.065 24.421 1.00 92.62 121 ARG A CA 1
ATOM 971 C C . ARG A 1 121 ? -10.442 -3.779 25.563 1.00 92.62 121 ARG A C 1
ATOM 973 O O . ARG A 1 121 ? -9.258 -3.523 25.779 1.00 92.62 121 ARG A O 1
ATOM 980 N N . GLU A 1 122 ? -11.115 -4.698 26.249 1.00 93.81 122 GLU A N 1
ATOM 981 C CA . GLU A 1 122 ? -10.513 -5.509 27.313 1.00 93.81 122 GLU A CA 1
ATOM 982 C C . GLU A 1 122 ? -9.358 -6.371 26.794 1.00 93.81 122 GLU A C 1
ATOM 984 O O . GLU A 1 122 ? -8.271 -6.369 27.373 1.00 93.81 122 GLU A O 1
ATOM 989 N N . ARG A 1 123 ? -9.541 -7.047 25.648 1.00 93.31 123 ARG A N 1
ATOM 990 C CA . ARG A 1 123 ? -8.469 -7.834 25.015 1.00 93.31 123 ARG A CA 1
ATOM 991 C C . ARG A 1 123 ? -7.259 -6.979 24.649 1.00 93.31 123 ARG A C 1
ATOM 993 O O . ARG A 1 123 ? -6.133 -7.460 24.751 1.00 93.31 123 ARG A O 1
ATOM 1000 N N . VAL A 1 124 ? -7.469 -5.742 24.197 1.00 90.69 124 VAL A N 1
ATOM 1001 C CA . VAL A 1 124 ? -6.376 -4.810 23.880 1.00 90.69 124 VAL A CA 1
ATOM 1002 C C . VAL A 1 124 ? -5.654 -4.371 25.153 1.00 90.69 124 VAL A C 1
ATOM 1004 O O . VAL A 1 124 ? -4.428 -4.450 25.205 1.00 90.69 124 VAL A O 1
ATOM 1007 N N . ALA A 1 125 ? -6.393 -3.981 26.194 1.00 89.31 125 ALA A N 1
ATOM 1008 C CA . ALA A 1 125 ? -5.814 -3.583 27.476 1.00 89.31 125 ALA A CA 1
ATOM 1009 C C . ALA A 1 125 ? -4.978 -4.713 28.105 1.00 89.31 125 ALA A C 1
ATOM 1011 O O . ALA A 1 125 ? -3.859 -4.474 28.550 1.00 89.31 125 ALA A O 1
ATOM 1012 N N . ALA A 1 126 ? -5.468 -5.955 28.049 1.00 89.88 126 ALA A N 1
ATOM 1013 C CA . ALA A 1 126 ? -4.767 -7.131 28.566 1.00 89.88 126 ALA A CA 1
ATOM 1014 C C . ALA A 1 126 ? -3.483 -7.495 27.796 1.00 89.88 126 ALA A C 1
ATOM 1016 O O . ALA A 1 126 ? -2.628 -8.201 28.326 1.00 89.88 126 ALA A O 1
ATOM 1017 N N . ARG A 1 127 ? -3.341 -7.058 26.536 1.00 87.19 127 ARG A N 1
ATOM 1018 C CA . ARG A 1 127 ? -2.097 -7.226 25.763 1.00 87.19 127 ARG A CA 1
ATOM 1019 C C . ARG A 1 127 ? -1.051 -6.175 26.114 1.00 87.19 127 ARG A C 1
ATOM 1021 O O . ARG A 1 127 ? 0.125 -6.464 25.985 1.00 87.19 127 ARG A O 1
ATOM 1028 N N . ALA A 1 128 ? -1.475 -4.979 26.519 1.00 72.00 128 ALA A N 1
ATOM 1029 C CA . ALA A 1 128 ? -0.576 -3.883 26.875 1.00 72.00 128 ALA A CA 1
ATOM 1030 C C . ALA A 1 128 ? 0.011 -4.014 28.293 1.00 72.00 128 ALA A C 1
ATOM 1032 O O . ALA A 1 128 ? 0.982 -3.338 28.614 1.00 72.00 128 ALA A O 1
ATOM 1033 N N . SER A 1 129 ? -0.584 -4.856 29.143 1.00 66.25 129 SER A N 1
ATOM 1034 C CA . SER A 1 129 ? -0.118 -5.150 30.504 1.00 66.25 129 SER A CA 1
ATOM 1035 C C . SER A 1 129 ? 0.794 -6.382 30.608 1.00 66.25 129 SER A C 1
ATOM 1037 O O . SER A 1 129 ? 1.144 -6.781 31.719 1.00 66.25 129 SER A O 1
ATOM 1039 N N . ARG A 1 130 ? 1.153 -6.992 29.474 1.00 55.53 130 ARG A N 1
ATOM 1040 C CA . ARG A 1 130 ? 2.116 -8.095 29.353 1.00 55.53 130 ARG A CA 1
ATOM 1041 C C . ARG A 1 130 ? 3.403 -7.585 28.726 1.00 55.53 130 ARG A C 1
ATOM 1043 O O . ARG A 1 130 ? 4.464 -8.099 29.131 1.00 55.53 130 ARG A O 1
#

Sequence (130 aa):
MLMATGDAYGKYLDFADAELGDQFWRVEHAPYSGTVTALREYTVAEIHSKTVRCTAEAGKPLKLKRALPQENCYLDADPYFQNISRSFQISTQVQRVKQWVKECETMDFDQEVIDAILAWRERVAARASR